Protein AF-A0A6V2TY39-F1 (afdb_monomer)

Sequence (114 aa):
MGRALVRCSGGCECGPVEIDAHVRSERVSVTAVQRLAVVHTAAHGGPACALDLRILPTSSSGEHKWKLLGLLLGGNLAGDAWMPPGSIRYDGDTRSFFFPGADEKLPTQTSFGR

Solvent-accessible surface area (backbone atoms only — not comparable to full-atom values): 7731 Å² total; per-residue (Å²): 45,12,24,33,41,36,38,48,36,46,15,25,46,41,76,76,43,77,46,70,60,60,64,89,90,54,102,62,96,69,85,81,86,82,89,77,74,74,46,81,35,79,88,56,75,35,97,48,70,42,80,49,76,41,78,46,98,57,46,91,65,85,34,72,65,70,82,88,89,78,85,86,88,74,77,92,64,88,60,96,75,74,70,61,73,76,42,71,50,73,61,85,92,46,80,45,78,42,63,88,82,73,75,78,85,82,78,82,84,77,83,82,76,135

Secondary structure (DSSP, 8-state):
-EEEEEEEEESEE---EEEE---TT-SS----------EE-GGG--SSEEEEEEEEEEESSS---------------SSTT---TT-EEEETTEEEE--TT--S----------

Mean predicted aligned error: 12.87 Å

Structure (mmCIF, N/CA/C/O backbone):
data_AF-A0A6V2TY39-F1
#
_entry.id   AF-A0A6V2TY39-F1
#
loop_
_atom_site.group_PDB
_atom_site.id
_atom_site.type_symbol
_atom_site.label_atom_id
_atom_site.label_alt_id
_atom_site.label_comp_id
_atom_site.label_asym_id
_atom_site.label_entity_id
_atom_site.label_seq_id
_atom_site.pdbx_PDB_ins_code
_atom_site.Cartn_x
_atom_site.Cartn_y
_atom_site.Cartn_z
_atom_site.occupancy
_atom_site.B_iso_or_equiv
_atom_site.auth_seq_id
_atom_site.auth_comp_id
_atom_site.auth_asym_id
_atom_site.auth_atom_id
_atom_site.pdbx_PDB_model_num
ATOM 1 N N . MET A 1 1 ? -9.216 1.963 14.976 1.00 77.69 1 MET A N 1
ATOM 2 C CA . MET A 1 1 ? -8.112 1.867 14.009 1.00 77.69 1 MET A CA 1
ATOM 3 C C . MET A 1 1 ? -8.625 2.272 12.641 1.00 77.69 1 MET A C 1
ATOM 5 O O . MET A 1 1 ? -9.722 1.876 12.263 1.00 77.69 1 MET A O 1
ATOM 9 N N . GLY A 1 2 ? -7.877 3.141 11.962 1.00 87.25 2 GLY A N 1
ATOM 10 C CA . GLY A 1 2 ? -8.244 3.681 10.652 1.00 87.25 2 GLY A CA 1
ATOM 11 C C . GLY A 1 2 ? -7.982 2.704 9.506 1.00 87.25 2 GLY A C 1
ATOM 12 O O . GLY A 1 2 ? -7.365 1.654 9.694 1.00 87.25 2 GLY A O 1
ATOM 13 N N . ARG A 1 3 ? -8.425 3.090 8.308 1.00 88.62 3 ARG A N 1
ATOM 14 C CA . ARG A 1 3 ? -8.196 2.353 7.061 1.00 88.62 3 ARG A CA 1
ATOM 15 C C . ARG A 1 3 ? -7.349 3.170 6.098 1.00 88.62 3 ARG A C 1
ATOM 17 O O . ARG A 1 3 ? -7.428 4.398 6.103 1.00 88.62 3 ARG A O 1
ATOM 24 N N . ALA A 1 4 ? -6.570 2.501 5.260 1.00 91.62 4 ALA A N 1
ATOM 25 C CA . ALA A 1 4 ? -5.788 3.147 4.214 1.00 91.62 4 ALA A CA 1
ATOM 26 C C . ALA A 1 4 ? -5.909 2.385 2.895 1.00 91.62 4 ALA A C 1
ATOM 28 O O . ALA A 1 4 ? -5.851 1.162 2.876 1.00 91.62 4 ALA A O 1
ATOM 29 N N . LEU A 1 5 ? -6.058 3.115 1.796 1.00 93.19 5 LEU A N 1
ATOM 30 C CA . LEU A 1 5 ? -5.966 2.580 0.447 1.00 93.19 5 LEU A CA 1
ATOM 31 C C . LEU A 1 5 ? -4.542 2.764 -0.062 1.00 93.19 5 LEU A C 1
ATOM 33 O O . LEU A 1 5 ? -4.002 3.868 -0.004 1.00 93.19 5 LEU A O 1
ATOM 37 N N . VAL A 1 6 ? -3.972 1.695 -0.594 1.00 93.31 6 VAL A N 1
ATOM 38 C CA . VAL A 1 6 ? -2.638 1.668 -1.179 1.00 93.31 6 VAL A CA 1
ATOM 39 C C . VAL A 1 6 ? -2.754 1.488 -2.687 1.00 93.31 6 VAL A C 1
ATOM 41 O O . VAL A 1 6 ? -3.513 0.636 -3.158 1.00 93.31 6 VAL A O 1
ATOM 44 N N . ARG A 1 7 ? -2.019 2.305 -3.443 1.00 93.44 7 ARG A N 1
ATOM 45 C CA . ARG A 1 7 ? -1.919 2.242 -4.905 1.00 93.44 7 ARG A CA 1
ATOM 46 C C . ARG A 1 7 ? -0.471 2.399 -5.349 1.00 93.44 7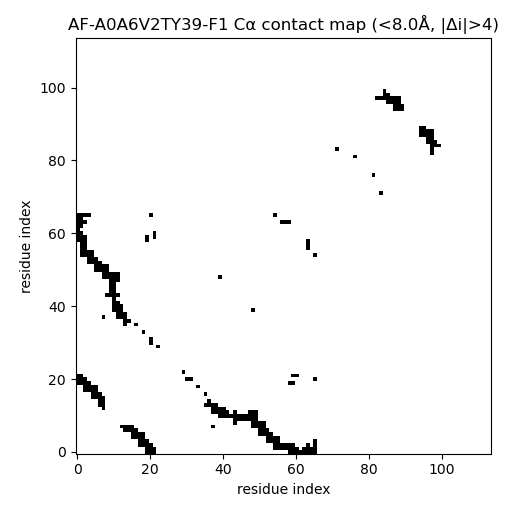 ARG A C 1
ATOM 48 O O . ARG A 1 7 ? 0.322 3.016 -4.646 1.00 93.44 7 ARG A O 1
ATOM 55 N N . CYS A 1 8 ? -0.157 1.866 -6.522 1.00 91.75 8 CYS A N 1
ATOM 56 C CA . CYS A 1 8 ? 1.112 2.120 -7.190 1.00 91.75 8 CYS A CA 1
ATOM 57 C C . CYS A 1 8 ? 0.931 3.173 -8.276 1.00 91.75 8 CYS A C 1
ATOM 59 O O . CYS A 1 8 ? -0.121 3.249 -8.916 1.00 91.75 8 CYS A O 1
ATOM 61 N N . SER A 1 9 ? 1.966 3.976 -8.464 1.00 89.75 9 SER A N 1
ATOM 62 C CA . SER A 1 9 ? 2.069 4.972 -9.521 1.00 89.75 9 SER A CA 1
ATOM 63 C C . SER A 1 9 ? 3.521 5.065 -10.003 1.00 89.75 9 SER A C 1
ATOM 65 O O . SER A 1 9 ? 4.439 4.494 -9.406 1.00 89.75 9 SER A O 1
ATOM 67 N N . GLY A 1 10 ? 3.748 5.753 -11.123 1.00 88.56 10 GLY A N 1
ATOM 68 C CA . 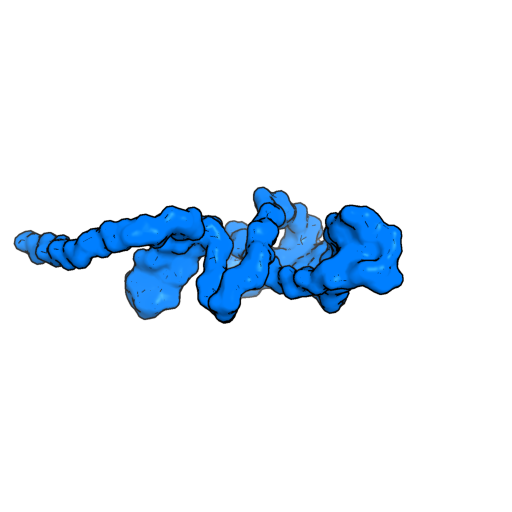GLY A 1 10 ? 5.068 5.791 -11.758 1.00 88.56 10 GLY A CA 1
ATOM 69 C C . GLY A 1 10 ? 5.396 4.470 -12.456 1.00 88.56 10 GLY A C 1
ATOM 70 O O . GLY A 1 10 ? 4.510 3.849 -13.021 1.00 88.56 10 GLY A O 1
ATOM 71 N N . GLY A 1 11 ? 6.655 4.033 -12.430 1.00 90.06 11 GLY A N 1
ATOM 72 C CA . GLY A 1 11 ? 7.160 2.860 -13.169 1.00 90.06 11 GLY A CA 1
ATOM 73 C C . GLY A 1 11 ? 6.764 1.487 -12.604 1.00 90.06 11 GLY A C 1
ATOM 74 O O . GLY A 1 11 ? 7.518 0.523 -12.739 1.00 90.06 11 GLY A O 1
ATOM 75 N N . CYS A 1 12 ? 5.639 1.381 -11.899 1.00 90.62 12 CYS A N 1
ATOM 76 C CA . CYS A 1 12 ? 5.190 0.125 -11.315 1.00 90.62 12 CYS A CA 1
ATOM 77 C C . CYS A 1 12 ? 3.672 0.012 -11.227 1.00 90.62 12 CYS A C 1
ATOM 79 O O . CYS A 1 12 ? 2.945 1.001 -11.146 1.00 90.62 12 CYS A O 1
ATOM 81 N N . GLU A 1 13 ? 3.219 -1.233 -11.172 1.00 90.44 13 GLU A N 1
ATOM 82 C CA . GLU A 1 13 ? 1.825 -1.610 -11.029 1.00 90.44 13 GLU A CA 1
ATOM 83 C C . GLU A 1 13 ? 1.650 -2.524 -9.817 1.00 90.44 13 GLU A C 1
ATOM 85 O O . GLU A 1 13 ? 2.467 -3.403 -9.526 1.00 90.44 13 GLU A O 1
ATOM 90 N N . CYS A 1 14 ? 0.547 -2.314 -9.110 1.00 89.62 14 CYS A N 1
ATOM 91 C CA . CYS A 1 14 ? 0.042 -3.224 -8.098 1.00 89.62 14 CYS A CA 1
ATOM 92 C C . CYS A 1 14 ? -1.483 -3.130 -8.059 1.00 89.62 14 CYS A C 1
ATOM 94 O O . CYS A 1 14 ? -2.065 -2.091 -8.383 1.00 89.62 14 CYS A O 1
ATOM 96 N N . GLY A 1 15 ? -2.141 -4.216 -7.651 1.00 88.25 15 GLY A N 1
ATOM 97 C CA . GLY A 1 15 ? -3.571 -4.164 -7.363 1.00 88.25 15 GLY A CA 1
ATOM 98 C C . GLY A 1 15 ? -3.843 -3.176 -6.220 1.00 88.25 15 GLY A C 1
ATOM 99 O O . GLY A 1 15 ? -3.043 -3.112 -5.284 1.00 88.25 15 GLY A O 1
ATOM 100 N N . PRO A 1 16 ? -4.940 -2.396 -6.259 1.00 85.50 16 PRO A N 1
ATOM 101 C CA . PRO A 1 16 ? -5.301 -1.547 -5.133 1.00 85.50 16 PRO A CA 1
ATOM 102 C C . PRO A 1 16 ? -5.574 -2.416 -3.901 1.00 85.50 16 PRO A C 1
ATOM 104 O O . PRO A 1 16 ? -6.342 -3.375 -3.976 1.00 85.50 16 PRO A O 1
ATOM 107 N N . VAL A 1 17 ? -4.969 -2.068 -2.765 1.00 90.75 17 VAL A N 1
ATOM 108 C CA . VAL A 1 17 ? -5.145 -2.803 -1.503 1.00 90.75 17 VAL A CA 1
ATOM 109 C C . VAL A 1 17 ? -5.692 -1.868 -0.436 1.00 90.75 17 VAL A C 1
ATOM 111 O O . VAL A 1 17 ? -5.095 -0.835 -0.140 1.00 90.75 17 VAL A O 1
ATOM 114 N N . GLU A 1 18 ? -6.825 -2.234 0.160 1.00 91.06 18 GLU A N 1
ATOM 115 C CA . GLU A 1 18 ? -7.329 -1.593 1.375 1.00 91.06 18 GLU A CA 1
ATOM 116 C C . GLU A 1 18 ? -6.748 -2.309 2.598 1.00 91.06 18 GLU A C 1
ATOM 118 O O . GLU A 1 18 ? -6.908 -3.516 2.766 1.00 91.06 18 GLU A O 1
ATOM 123 N N . ILE A 1 19 ? -6.062 -1.553 3.451 1.00 88.31 19 ILE A N 1
ATOM 124 C CA . ILE A 1 19 ? -5.511 -2.020 4.719 1.00 88.31 19 ILE A CA 1
ATOM 125 C C . ILE A 1 19 ? -6.422 -1.525 5.834 1.00 88.31 19 ILE A C 1
ATOM 127 O O . ILE A 1 19 ? -6.448 -0.327 6.139 1.00 88.31 19 ILE A O 1
ATOM 131 N N . ASP A 1 20 ? -7.132 -2.454 6.470 1.00 86.31 20 ASP A N 1
ATOM 132 C CA . ASP A 1 20 ? -7.838 -2.199 7.720 1.00 86.31 20 ASP A CA 1
ATOM 133 C C . ASP A 1 20 ? -6.932 -2.537 8.908 1.00 86.31 20 ASP A C 1
ATOM 135 O O . ASP A 1 20 ? -6.590 -3.694 9.144 1.00 86.31 20 ASP A O 1
ATOM 139 N N . ALA A 1 21 ? -6.524 -1.513 9.661 1.00 82.25 21 ALA A N 1
ATOM 140 C CA . ALA A 1 21 ? -5.673 -1.693 10.835 1.00 82.25 21 ALA A CA 1
ATOM 141 C C . ALA A 1 21 ? -6.449 -2.203 12.067 1.00 82.25 21 ALA A C 1
ATOM 143 O O . ALA A 1 21 ? -5.880 -2.311 13.155 1.00 82.25 21 ALA A O 1
ATOM 144 N N . HIS A 1 22 ? -7.749 -2.476 11.945 1.00 77.75 22 HIS A N 1
ATOM 145 C CA . HIS A 1 22 ? -8.546 -3.050 13.017 1.00 77.75 22 HIS A CA 1
ATOM 146 C C . HIS A 1 22 ? -8.529 -4.581 12.980 1.00 77.75 22 HIS A C 1
ATOM 148 O O . HIS A 1 22 ? -9.225 -5.220 12.194 1.00 77.75 22 HIS A O 1
ATOM 154 N N . VAL A 1 23 ? -7.787 -5.184 13.903 1.00 70.44 23 VAL A N 1
ATOM 155 C CA . VAL A 1 23 ? -7.843 -6.629 14.139 1.00 70.44 23 VAL A CA 1
ATOM 156 C C . VAL A 1 23 ? -8.821 -6.896 15.279 1.00 70.44 23 VAL A C 1
ATOM 158 O O . VAL A 1 23 ? -8.639 -6.404 16.389 1.00 70.44 23 VAL A O 1
ATOM 161 N N . ARG A 1 24 ? -9.890 -7.652 15.002 1.00 66.38 24 ARG A N 1
ATOM 162 C CA . ARG A 1 24 ? -10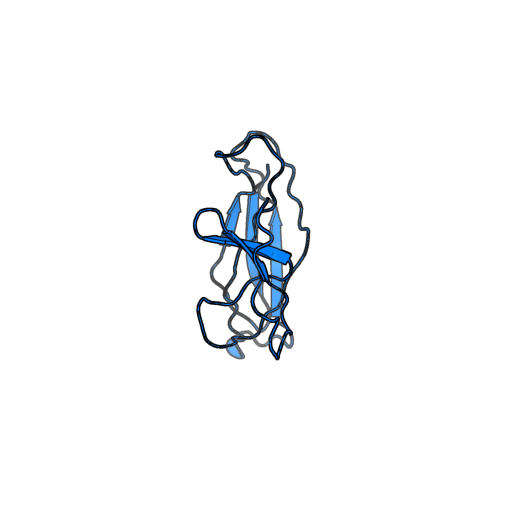.976 -7.915 15.967 1.00 66.38 24 ARG A CA 1
ATOM 163 C C . ARG A 1 24 ? -10.637 -8.979 17.014 1.00 66.38 24 ARG A C 1
ATOM 165 O O . ARG A 1 24 ? -11.328 -9.062 18.025 1.00 66.38 24 ARG A O 1
ATOM 172 N N . SER A 1 25 ? -9.621 -9.805 16.768 1.00 64.88 25 SER A N 1
ATOM 173 C CA . SER A 1 25 ? -9.305 -10.973 17.599 1.00 64.88 25 SER A CA 1
ATOM 174 C C . SER A 1 25 ? -8.502 -10.652 18.861 1.00 64.88 25 SER A C 1
ATOM 176 O O . SER A 1 25 ? -8.444 -11.494 19.751 1.00 64.88 25 SER A O 1
ATOM 178 N N . GLU A 1 26 ? -7.913 -9.456 18.986 1.00 58.28 26 GLU A N 1
ATOM 179 C CA . GLU A 1 26 ? -7.025 -9.1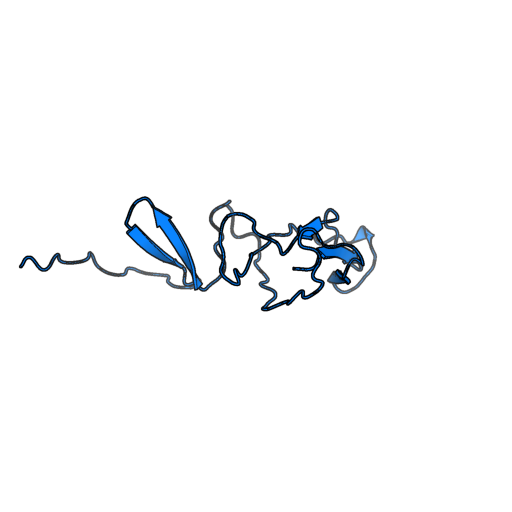20 20.105 1.00 58.28 26 GLU A CA 1
ATOM 180 C C . GLU A 1 26 ? -7.291 -7.713 20.662 1.00 58.28 26 GLU A C 1
ATOM 182 O O . GLU A 1 26 ? -7.509 -6.757 19.923 1.00 58.28 26 GLU A O 1
ATOM 187 N N . ARG A 1 27 ? -7.258 -7.571 21.996 1.00 55.66 27 ARG A N 1
ATOM 188 C CA . ARG A 1 27 ? -7.474 -6.293 22.713 1.00 55.66 27 ARG A CA 1
ATOM 189 C C . ARG A 1 27 ? -6.219 -5.412 22.808 1.00 55.66 27 ARG A C 1
ATOM 191 O O . ARG A 1 27 ? -6.211 -4.436 23.554 1.00 55.66 27 ARG A O 1
ATOM 198 N N . VAL A 1 28 ? -5.153 -5.755 22.093 1.00 56.28 28 VAL A N 1
ATOM 199 C CA . VAL A 1 28 ? -3.872 -5.037 2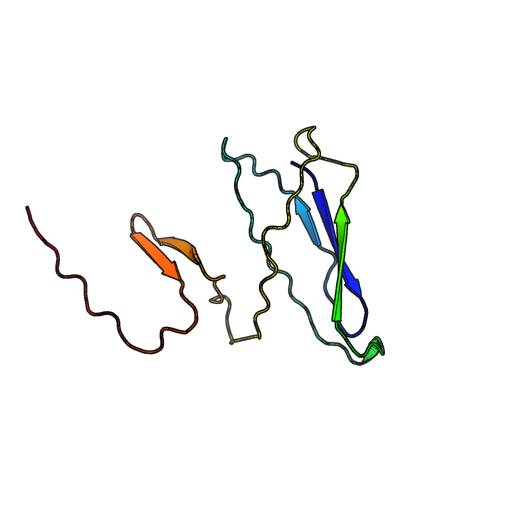2.116 1.00 56.28 28 VAL A CA 1
ATOM 200 C C . VAL A 1 28 ? -3.624 -4.320 20.793 1.00 56.28 28 VAL A C 1
ATOM 202 O O . VAL A 1 28 ? -4.169 -4.685 19.755 1.00 56.28 28 VAL A O 1
ATOM 205 N N . SER A 1 29 ? -2.812 -3.257 20.833 1.00 56.38 29 SER A N 1
ATOM 206 C CA . SER A 1 29 ? -2.358 -2.564 19.622 1.00 56.38 29 SER A CA 1
ATOM 207 C C . SER A 1 29 ? -1.475 -3.507 18.809 1.00 56.38 29 SER A C 1
ATOM 209 O O . SER A 1 29 ? -0.281 -3.616 19.076 1.00 56.38 29 SER A O 1
ATOM 211 N N . VAL A 1 30 ? -2.067 -4.207 17.847 1.00 62.78 30 VAL A N 1
ATOM 212 C CA . VAL A 1 30 ? -1.333 -5.102 16.956 1.00 62.78 30 VAL A CA 1
ATOM 213 C C . VAL A 1 30 ? -0.785 -4.342 15.756 1.00 62.78 30 VAL A C 1
ATOM 215 O O . VAL A 1 30 ? -1.432 -3.457 15.190 1.00 62.78 30 VAL A O 1
ATOM 218 N N . THR A 1 31 ? 0.428 -4.707 15.362 1.00 66.12 31 THR A N 1
ATOM 219 C CA . THR A 1 31 ? 1.015 -4.296 14.091 1.00 66.12 31 THR A CA 1
ATOM 220 C C . THR A 1 31 ? 0.640 -5.344 13.054 1.00 66.12 31 THR A C 1
ATOM 222 O O . THR A 1 31 ? 1.066 -6.491 13.163 1.00 66.12 31 THR A O 1
ATOM 225 N N . ALA A 1 32 ? -0.142 -4.968 12.045 1.00 67.94 32 ALA A N 1
ATOM 226 C CA . ALA A 1 32 ? -0.410 -5.836 10.904 1.00 67.94 32 ALA A CA 1
ATOM 227 C C . ALA A 1 32 ? 0.648 -5.600 9.819 1.00 67.94 32 ALA A C 1
ATOM 229 O O . ALA A 1 32 ? 0.902 -4.458 9.433 1.00 67.94 32 ALA A O 1
ATOM 230 N N . VAL A 1 33 ? 1.260 -6.676 9.320 1.00 72.88 33 VAL A N 1
ATOM 231 C CA . VAL A 1 33 ? 2.134 -6.611 8.144 1.00 72.88 33 VAL A CA 1
ATOM 232 C C . VAL A 1 33 ? 1.314 -6.989 6.920 1.00 72.88 33 VAL A C 1
ATOM 234 O O . VAL A 1 33 ? 0.889 -8.135 6.795 1.00 72.88 33 VAL A O 1
ATOM 237 N N . GLN A 1 34 ? 1.125 -6.038 6.006 1.00 80.81 34 GLN A N 1
ATOM 238 C CA . GLN A 1 34 ? 0.486 -6.302 4.722 1.00 80.81 34 GLN A CA 1
ATOM 239 C C . GLN A 1 34 ? 1.544 -6.531 3.643 1.00 80.81 34 GLN A C 1
ATOM 241 O O . GLN A 1 34 ? 2.481 -5.746 3.508 1.00 80.81 34 GLN A O 1
ATOM 246 N N . ARG A 1 35 ? 1.373 -7.593 2.851 1.00 81.00 35 ARG A N 1
ATOM 247 C CA . ARG A 1 35 ? 2.175 -7.817 1.644 1.00 81.00 35 ARG A CA 1
ATOM 248 C C . ARG A 1 35 ? 1.472 -7.215 0.441 1.00 81.00 35 ARG A C 1
ATOM 250 O O . ARG A 1 35 ? 0.264 -7.391 0.277 1.00 81.00 35 ARG A O 1
ATOM 257 N N . LEU A 1 36 ? 2.250 -6.540 -0.393 1.00 85.75 36 LEU A N 1
ATOM 258 C CA . LEU A 1 36 ? 1.812 -5.975 -1.657 1.00 85.75 36 LEU A CA 1
ATOM 259 C C . LEU A 1 36 ? 2.758 -6.468 -2.747 1.00 85.75 36 LEU A C 1
ATOM 261 O O . LEU A 1 36 ? 3.957 -6.204 -2.689 1.00 85.75 36 LEU A O 1
ATOM 265 N N . ALA A 1 37 ? 2.218 -7.196 -3.720 1.00 85.69 37 ALA A N 1
ATOM 266 C CA . ALA A 1 37 ? 2.970 -7.554 -4.911 1.00 85.69 37 ALA A CA 1
ATOM 267 C C . ALA A 1 37 ? 3.087 -6.315 -5.803 1.00 85.69 37 ALA A C 1
ATOM 269 O O . ALA A 1 37 ? 2.074 -5.731 -6.191 1.00 85.69 37 ALA A O 1
ATOM 270 N N . VAL A 1 38 ? 4.322 -5.921 -6.101 1.00 86.81 38 VAL A N 1
ATOM 271 C CA . VAL A 1 38 ? 4.636 -4.785 -6.968 1.00 86.81 38 VAL A CA 1
ATOM 272 C C . VAL A 1 38 ? 5.381 -5.315 -8.180 1.00 86.81 38 VAL A C 1
ATOM 274 O O . VAL A 1 38 ? 6.399 -5.995 -8.044 1.00 86.81 38 VAL A O 1
ATOM 277 N N . VAL A 1 39 ? 4.869 -5.007 -9.365 1.00 86.50 39 VAL A N 1
ATOM 278 C CA . VAL A 1 39 ? 5.496 -5.356 -10.636 1.00 86.50 39 VAL A CA 1
ATOM 279 C C . VAL A 1 39 ? 6.056 -4.078 -11.235 1.00 86.50 39 VAL A C 1
ATOM 281 O O . VAL A 1 39 ? 5.331 -3.105 -11.414 1.00 86.50 39 VAL A O 1
ATOM 284 N N . HIS A 1 40 ? 7.353 -4.059 -11.527 1.00 85.88 40 HIS A N 1
ATOM 285 C CA . HIS A 1 40 ? 7.944 -2.946 -12.262 1.00 85.88 40 HIS A CA 1
ATOM 286 C C . HIS A 1 40 ? 7.471 -3.003 -13.717 1.00 85.88 40 HIS A C 1
ATOM 288 O O . HIS A 1 40 ? 7.637 -4.033 -14.375 1.00 85.88 40 HIS A O 1
ATOM 294 N N . THR A 1 41 ? 6.898 -1.915 -14.229 1.00 81.81 41 THR A N 1
ATOM 295 C CA . THR A 1 41 ? 6.378 -1.857 -15.599 1.00 81.81 41 THR A CA 1
ATOM 296 C C . THR A 1 41 ? 6.978 -0.668 -16.340 1.00 81.81 41 THR A C 1
ATOM 298 O O . THR A 1 41 ? 6.904 0.481 -15.913 1.00 81.81 41 THR A O 1
ATOM 301 N N . ALA A 1 42 ? 7.577 -0.940 -17.504 1.00 72.94 42 ALA A N 1
ATOM 302 C CA . ALA A 1 42 ? 8.063 0.116 -18.396 1.00 72.94 42 ALA A CA 1
ATOM 303 C C . ALA A 1 42 ? 6.906 0.906 -19.042 1.00 72.94 42 ALA A C 1
ATOM 305 O O . ALA A 1 42 ? 7.101 2.018 -19.526 1.00 72.94 42 ALA A O 1
ATOM 306 N N . ALA A 1 43 ? 5.694 0.336 -19.032 1.00 70.31 43 ALA A N 1
ATOM 307 C CA . ALA A 1 43 ? 4.500 0.883 -19.670 1.00 70.31 43 ALA A CA 1
ATOM 308 C C . ALA A 1 43 ? 4.032 2.215 -19.065 1.00 70.31 43 ALA A C 1
ATOM 310 O O . ALA A 1 43 ? 3.375 2.997 -19.746 1.00 70.31 43 ALA A O 1
ATOM 311 N N . HIS A 1 44 ? 4.357 2.488 -17.802 1.00 66.56 44 HIS A N 1
ATOM 312 C CA . HIS A 1 44 ? 3.933 3.713 -17.125 1.00 66.56 44 HIS A CA 1
ATOM 313 C C . HIS A 1 44 ? 4.953 4.859 -17.212 1.00 66.56 44 HIS A C 1
ATOM 315 O O . HIS A 1 44 ? 4.720 5.928 -16.653 1.00 66.56 44 HIS A O 1
ATOM 321 N N . GLY A 1 45 ? 6.065 4.669 -17.938 1.00 59.50 45 GLY A N 1
ATOM 322 C CA . GLY A 1 45 ? 6.971 5.748 -18.360 1.00 59.50 45 GLY A CA 1
ATOM 323 C C . GLY A 1 45 ? 7.678 6.523 -17.239 1.00 59.50 45 GLY A C 1
ATOM 324 O O . GLY A 1 45 ? 8.357 7.508 -17.519 1.00 59.50 45 GLY A O 1
ATOM 325 N N . GLY A 1 46 ? 7.527 6.109 -15.977 1.00 68.00 46 GLY A N 1
ATOM 326 C CA . GLY A 1 46 ? 8.139 6.754 -14.819 1.00 68.00 46 GLY A CA 1
ATOM 327 C C . GLY A 1 46 ? 9.515 6.163 -14.487 1.00 68.00 46 GLY A C 1
ATOM 328 O O . GLY A 1 46 ? 9.662 4.943 -14.516 1.00 68.00 46 GLY A O 1
ATOM 329 N N . PRO A 1 47 ? 10.515 6.983 -14.107 1.00 75.69 47 PRO A N 1
ATOM 330 C CA . PRO A 1 47 ? 11.851 6.497 -13.746 1.00 75.69 47 PRO A CA 1
ATOM 331 C C . PRO A 1 47 ? 11.895 5.777 -12.388 1.00 75.69 47 PRO A C 1
ATOM 333 O O . PRO A 1 47 ? 12.907 5.172 -12.048 1.00 75.69 47 PRO A O 1
ATOM 336 N N . ALA A 1 48 ? 10.825 5.869 -11.592 1.00 84.06 48 ALA A N 1
ATOM 337 C CA . ALA A 1 48 ? 10.749 5.306 -10.253 1.00 84.06 48 ALA A CA 1
ATOM 338 C C . ALA A 1 48 ? 9.348 4.761 -9.954 1.00 84.06 48 ALA A C 1
ATOM 340 O O . ALA A 1 48 ? 8.347 5.277 -10.456 1.00 84.06 48 ALA A O 1
ATOM 341 N N . CYS A 1 49 ? 9.298 3.737 -9.102 1.00 87.12 49 CYS A N 1
ATOM 342 C CA . CYS A 1 49 ? 8.064 3.236 -8.514 1.00 87.12 49 CYS A CA 1
ATOM 343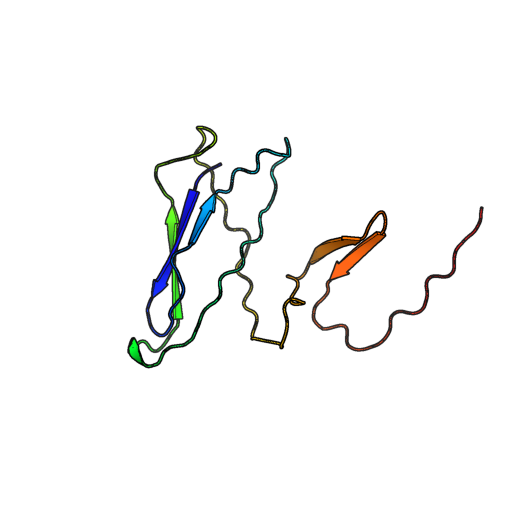 C C . CYS A 1 49 ? 7.661 4.117 -7.329 1.00 87.12 49 CYS A C 1
ATOM 345 O O . CYS A 1 49 ? 8.472 4.362 -6.434 1.00 87.12 49 CYS A O 1
ATOM 347 N N . ALA A 1 50 ? 6.412 4.570 -7.321 1.00 89.50 50 ALA A N 1
ATOM 348 C CA . ALA A 1 50 ? 5.822 5.319 -6.226 1.00 89.50 50 ALA A CA 1
ATOM 349 C C . ALA A 1 50 ? 4.661 4.533 -5.611 1.00 89.50 50 ALA A C 1
ATOM 351 O O . ALA A 1 50 ? 3.928 3.809 -6.287 1.00 89.50 50 ALA A O 1
ATOM 352 N N . LEU A 1 51 ? 4.528 4.673 -4.295 1.00 90.31 51 LEU A N 1
ATOM 353 C CA . LEU A 1 51 ? 3.521 4.006 -3.487 1.00 90.31 51 LEU A CA 1
ATOM 354 C C . LEU A 1 51 ? 2.663 5.078 -2.820 1.00 90.31 51 LEU A C 1
ATOM 356 O O . LEU A 1 51 ? 3.123 5.798 -1.935 1.00 90.31 51 LEU A O 1
ATOM 360 N N . ASP A 1 52 ? 1.414 5.172 -3.258 1.00 92.56 52 ASP A N 1
ATOM 361 C CA . ASP A 1 52 ? 0.449 6.156 -2.792 1.00 92.56 52 ASP A CA 1
ATOM 362 C C . ASP A 1 52 ? -0.413 5.549 -1.689 1.00 92.56 52 ASP A C 1
ATOM 364 O O . ASP A 1 52 ? -1.233 4.657 -1.928 1.00 92.56 52 ASP A O 1
ATOM 368 N N . LEU A 1 53 ? -0.243 6.052 -0.467 1.00 92.69 53 LEU A N 1
ATOM 369 C CA . LEU A 1 53 ? -1.050 5.670 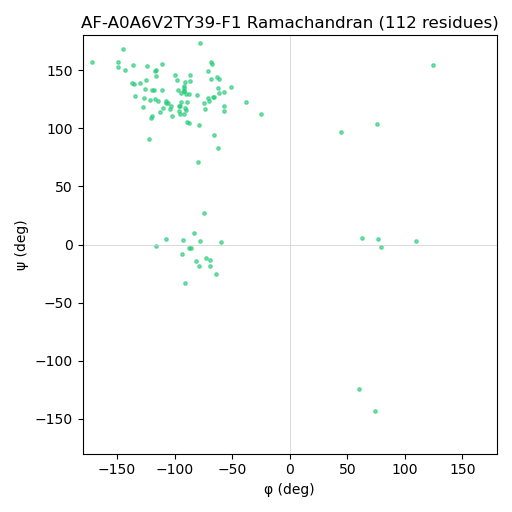0.686 1.00 92.69 53 LEU A CA 1
ATOM 370 C C . LEU A 1 53 ? -2.053 6.777 1.006 1.00 92.69 53 LEU A C 1
ATOM 372 O O . LEU A 1 53 ? -1.685 7.881 1.405 1.00 92.69 53 LEU A O 1
ATOM 376 N N . ARG A 1 54 ? -3.343 6.465 0.884 1.00 93.62 54 ARG A N 1
ATOM 377 C CA . ARG A 1 54 ? -4.440 7.378 1.205 1.00 93.62 54 ARG A CA 1
ATOM 378 C C . ARG A 1 54 ? -5.214 6.878 2.414 1.00 93.62 54 ARG A C 1
ATOM 380 O O . ARG A 1 54 ? -5.910 5.871 2.331 1.00 93.62 54 ARG A O 1
ATOM 387 N N . ILE A 1 55 ? -5.158 7.623 3.515 1.00 91.88 55 ILE A N 1
ATOM 388 C CA . ILE A 1 55 ? -5.996 7.357 4.690 1.00 91.88 55 ILE A CA 1
ATOM 389 C C . ILE A 1 55 ? -7.461 7.599 4.306 1.00 91.88 55 ILE A C 1
ATOM 391 O O . ILE A 1 55 ? -7.814 8.650 3.766 1.00 91.88 55 ILE A O 1
ATOM 395 N N . LEU A 1 56 ? -8.308 6.605 4.555 1.00 91.69 56 LEU A N 1
ATOM 396 C CA . LEU A 1 56 ? -9.730 6.656 4.250 1.00 91.69 56 LEU A CA 1
ATOM 397 C C . LEU A 1 56 ? -10.502 7.292 5.417 1.00 91.69 56 LEU A C 1
ATOM 399 O O . LEU A 1 56 ? -10.153 7.077 6.580 1.00 91.69 56 LEU A O 1
ATOM 403 N N . PRO A 1 57 ? -11.587 8.038 5.138 1.00 89.19 57 PRO A N 1
ATOM 404 C CA . PRO A 1 57 ? -12.392 8.675 6.183 1.00 89.19 57 PRO A CA 1
ATOM 405 C C . PRO A 1 57 ? -13.179 7.659 7.024 1.00 89.19 57 PRO A C 1
ATOM 407 O O . PRO A 1 57 ? -13.702 7.991 8.084 1.00 89.19 57 PRO A O 1
ATOM 410 N N . THR A 1 58 ? -13.270 6.413 6.568 1.00 87.94 58 THR A N 1
ATOM 411 C CA . THR A 1 58 ? -14.047 5.359 7.209 1.00 87.94 58 THR A CA 1
ATOM 412 C C . THR A 1 58 ? -13.174 4.466 8.091 1.00 87.94 58 THR A C 1
ATOM 414 O O . THR A 1 58 ? -12.075 4.074 7.711 1.00 87.94 58 THR A O 1
ATOM 417 N N . SER A 1 59 ? -13.706 4.055 9.240 1.00 85.19 59 SER A N 1
ATOM 418 C CA . SER A 1 59 ? -13.077 3.133 10.197 1.00 85.19 59 SER A CA 1
ATOM 419 C C . SER A 1 59 ? -14.000 1.940 10.446 1.00 85.19 59 SER A C 1
ATOM 421 O O . SER A 1 59 ? -15.209 2.058 10.257 1.00 85.19 59 SER A O 1
ATOM 423 N N . SER A 1 60 ? -13.451 0.791 10.824 1.00 78.94 60 SER A N 1
ATOM 424 C CA . SER A 1 60 ? -14.223 -0.380 11.264 1.00 78.94 60 SER A CA 1
ATOM 425 C C . SER A 1 60 ? -14.403 -0.440 12.787 1.00 78.94 60 SER A C 1
ATOM 427 O O . SER A 1 60 ? -15.194 -1.251 13.261 1.00 78.94 60 SER A O 1
ATOM 429 N N . SER A 1 61 ? -13.723 0.431 13.548 1.00 76.56 61 SER A N 1
ATOM 430 C CA . SER A 1 61 ? -13.799 0.487 15.017 1.00 76.56 61 SER A CA 1
ATOM 431 C C . SER A 1 61 ? -14.391 1.791 15.569 1.00 76.56 61 SER A C 1
ATOM 433 O O . SER A 1 61 ? -14.424 1.964 16.783 1.00 76.56 61 SER A O 1
ATOM 435 N N . GLY A 1 62 ? -14.746 2.753 14.710 1.00 77.44 62 GLY A N 1
ATOM 436 C CA . GLY A 1 62 ? -15.169 4.102 15.120 1.00 77.44 62 GLY A CA 1
ATOM 437 C C . GLY A 1 62 ? -14.025 5.065 15.485 1.00 77.44 62 GLY A C 1
ATOM 438 O O . GLY A 1 62 ? -14.276 6.232 15.751 1.00 77.44 62 GLY A O 1
ATOM 439 N N . GLU A 1 63 ? -12.766 4.613 15.447 1.00 70.81 63 GLU A N 1
ATOM 440 C CA . GLU A 1 63 ? -11.575 5.442 15.693 1.00 70.81 63 GLU A CA 1
ATOM 441 C C . GLU A 1 63 ? -10.667 5.522 14.455 1.00 70.81 63 GLU A C 1
ATOM 443 O O . GLU A 1 63 ? -10.530 4.536 13.726 1.00 70.81 63 GLU A O 1
ATOM 448 N N . HIS A 1 64 ? -9.950 6.637 14.269 1.00 70.31 64 HIS A N 1
ATOM 449 C CA . HIS A 1 64 ? -9.256 6.965 13.007 1.00 70.31 64 HIS A CA 1
ATOM 450 C C . HIS A 1 64 ? -7.724 6.848 13.024 1.00 70.31 64 HIS A C 1
ATOM 452 O O . HIS A 1 64 ? -7.071 7.188 12.040 1.00 70.31 64 HIS A O 1
ATOM 458 N N . LYS A 1 65 ? -7.109 6.381 14.114 1.00 82.56 65 LYS A N 1
ATOM 459 C CA . LYS A 1 65 ? -5.643 6.290 14.175 1.00 82.56 65 LYS A CA 1
ATOM 460 C C . LYS A 1 65 ? -5.137 5.184 13.242 1.00 82.56 65 LYS A C 1
ATOM 462 O O . LYS A 1 65 ? -5.538 4.029 13.384 1.00 82.56 65 LYS A O 1
ATOM 467 N N . TRP A 1 66 ? -4.250 5.545 12.322 1.00 85.44 66 TRP A N 1
ATOM 468 C CA . TRP A 1 66 ? -3.506 4.636 11.451 1.00 85.44 66 TRP A CA 1
ATOM 469 C C . TRP A 1 66 ? -2.020 5.001 11.534 1.00 85.44 66 TRP A C 1
ATOM 471 O O . TRP A 1 66 ? -1.680 6.181 11.631 1.00 85.44 66 TRP A O 1
ATOM 481 N N . LYS A 1 67 ? -1.139 4.000 11.578 1.00 85.94 67 LYS A N 1
ATOM 482 C CA . LYS A 1 67 ? 0.308 4.190 11.733 1.00 85.94 67 LYS A CA 1
ATOM 483 C C . LYS A 1 67 ? 1.048 3.314 10.731 1.00 85.94 67 LYS A C 1
ATOM 485 O O . LYS A 1 67 ? 0.851 2.103 10.731 1.00 85.94 67 LYS A O 1
ATOM 490 N N . LEU A 1 68 ? 1.947 3.920 9.963 1.00 87.50 68 LEU A N 1
ATOM 491 C CA . LEU A 1 68 ? 2.961 3.198 9.203 1.00 87.50 68 LEU A CA 1
ATOM 492 C C . LEU A 1 68 ? 4.208 3.066 10.074 1.00 87.50 68 LEU A C 1
ATOM 494 O O . LEU A 1 68 ? 4.785 4.078 10.463 1.00 87.50 68 LEU A O 1
ATOM 498 N N . LEU A 1 69 ? 4.604 1.837 10.399 1.00 87.00 69 LEU A N 1
ATOM 499 C CA . LEU A 1 69 ? 5.823 1.602 11.181 1.00 87.00 69 LEU A CA 1
ATOM 500 C C . LEU A 1 69 ? 7.057 1.417 10.298 1.00 87.00 69 LEU A C 1
ATOM 502 O O . LEU A 1 69 ? 8.151 1.812 10.684 1.00 87.00 69 LEU A O 1
ATOM 506 N N . GLY A 1 70 ? 6.887 0.835 9.113 1.00 86.31 70 GLY A N 1
ATOM 507 C CA . GLY A 1 70 ? 7.981 0.608 8.183 1.00 86.31 70 GLY A CA 1
ATOM 508 C C . GLY A 1 70 ? 7.486 0.109 6.835 1.00 86.31 70 GLY A C 1
ATOM 509 O O . GLY A 1 70 ? 6.397 -0.456 6.726 1.00 86.31 70 GLY A O 1
ATOM 510 N N . LEU A 1 71 ? 8.310 0.330 5.817 1.00 86.00 71 LEU A N 1
ATOM 511 C CA . LEU A 1 71 ? 8.160 -0.224 4.479 1.00 86.00 71 LEU A CA 1
ATOM 512 C C . LEU A 1 71 ? 9.339 -1.161 4.248 1.00 86.00 71 LEU A C 1
ATOM 514 O O . LEU A 1 71 ? 10.493 -0.762 4.393 1.00 86.00 71 LEU A O 1
ATOM 518 N N . LEU A 1 72 ? 9.037 -2.413 3.928 1.00 83.44 72 LEU A N 1
ATOM 519 C CA . LEU A 1 72 ? 10.036 -3.443 3.687 1.00 83.44 72 LEU A CA 1
ATOM 520 C C . LEU A 1 72 ? 10.020 -3.776 2.202 1.00 83.44 72 LEU A C 1
ATOM 522 O O . LEU A 1 72 ? 9.008 -4.233 1.675 1.00 83.44 72 LEU A O 1
ATOM 526 N N . LEU A 1 73 ? 11.144 -3.528 1.540 1.00 80.25 73 LEU A N 1
ATOM 527 C CA . LEU A 1 73 ? 11.345 -3.855 0.136 1.00 80.25 73 LEU A CA 1
ATOM 528 C C . LEU A 1 73 ? 12.057 -5.205 0.066 1.00 80.25 73 LEU A C 1
ATOM 530 O O . LEU A 1 73 ? 13.159 -5.359 0.590 1.00 80.25 73 LEU A O 1
ATOM 534 N N . GLY A 1 74 ? 11.414 -6.186 -0.557 1.00 73.31 74 GLY A N 1
ATOM 535 C 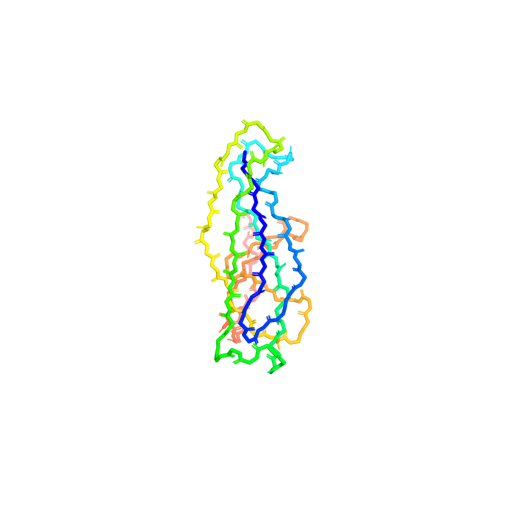CA . GLY A 1 74 ? 12.007 -7.482 -0.863 1.00 73.31 74 GLY A CA 1
ATOM 536 C C . GLY A 1 74 ? 11.994 -7.700 -2.369 1.00 73.31 74 GLY A C 1
ATOM 537 O O . GLY A 1 74 ? 10.971 -7.477 -3.011 1.00 73.31 74 GLY A O 1
ATOM 538 N N . GLY A 1 75 ? 13.118 -8.130 -2.941 1.00 67.88 75 GLY A N 1
ATOM 539 C CA . GLY A 1 75 ? 13.102 -8.725 -4.276 1.00 67.88 75 GLY A CA 1
ATOM 540 C C . GLY A 1 75 ? 12.386 -10.076 -4.233 1.00 67.88 75 GLY A C 1
ATOM 541 O O . GLY A 1 75 ? 12.330 -10.703 -3.174 1.00 67.88 75 GLY A O 1
ATOM 54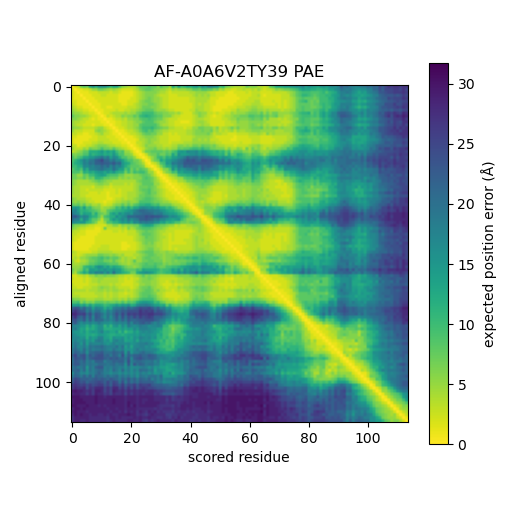2 N N . ASN A 1 76 ? 11.862 -10.537 -5.372 1.00 59.25 76 ASN A N 1
ATOM 543 C CA . ASN A 1 76 ? 11.400 -11.919 -5.527 1.00 59.25 76 ASN A CA 1
ATOM 544 C C . ASN A 1 76 ? 12.591 -12.877 -5.340 1.00 59.25 76 ASN A C 1
ATOM 546 O O . ASN A 1 76 ? 13.218 -13.313 -6.301 1.00 59.25 76 ASN A O 1
ATOM 550 N N . LEU A 1 77 ? 12.920 -13.197 -4.092 1.00 52.75 77 LEU A N 1
ATOM 551 C CA . LEU A 1 77 ? 13.622 -14.422 -3.753 1.00 52.75 77 LEU A CA 1
ATOM 552 C C . LEU A 1 77 ? 12.543 -15.498 -3.774 1.00 52.75 77 LEU A C 1
ATOM 554 O O . LEU A 1 77 ? 11.673 -15.516 -2.910 1.00 52.75 77 LEU A O 1
ATOM 558 N N . ALA A 1 78 ? 12.538 -16.281 -4.849 1.00 42.94 78 ALA A N 1
ATOM 559 C CA . ALA A 1 78 ? 11.602 -17.356 -5.150 1.00 42.94 78 ALA A CA 1
ATOM 560 C C . ALA A 1 78 ? 10.935 -17.994 -3.907 1.00 42.94 78 ALA A C 1
ATOM 562 O O . ALA A 1 78 ? 11.585 -18.697 -3.137 1.00 42.94 78 ALA A O 1
ATOM 563 N N . GLY A 1 79 ? 9.621 -17.787 -3.759 1.00 54.12 79 GLY A N 1
ATOM 564 C CA . GLY A 1 79 ? 8.754 -18.590 -2.893 1.00 54.12 79 GLY A CA 1
ATOM 565 C C . GLY A 1 79 ? 7.959 -17.813 -1.841 1.00 54.12 79 GLY A C 1
ATOM 566 O O . GLY A 1 79 ? 8.378 -16.772 -1.336 1.00 54.12 79 GLY A O 1
ATOM 567 N N . ASP A 1 80 ? 6.827 -18.393 -1.433 1.00 60.62 80 ASP A N 1
ATOM 568 C CA . ASP A 1 80 ? 5.939 -17.921 -0.352 1.00 60.62 80 ASP A CA 1
ATOM 569 C C . ASP A 1 80 ? 6.622 -17.831 1.035 1.00 60.62 80 ASP A C 1
ATOM 571 O O . ASP A 1 80 ? 6.000 -17.472 2.037 1.00 60.62 80 ASP A O 1
ATOM 575 N N . ALA A 1 81 ? 7.919 -18.141 1.104 1.00 63.72 81 ALA A N 1
ATOM 576 C CA . ALA A 1 81 ? 8.738 -18.210 2.304 1.00 63.72 81 ALA A CA 1
ATOM 577 C C . ALA A 1 81 ? 9.382 -16.876 2.721 1.00 63.72 81 ALA A C 1
ATOM 579 O O . ALA A 1 81 ? 10.028 -16.838 3.769 1.00 63.72 81 ALA A O 1
ATOM 580 N N . TRP A 1 82 ? 9.222 -15.774 1.967 1.00 66.44 82 TRP A N 1
ATOM 581 C CA . TRP A 1 82 ? 9.704 -14.471 2.449 1.00 66.44 82 TRP A CA 1
ATOM 582 C C . TRP A 1 82 ? 9.056 -14.167 3.799 1.00 66.44 82 TRP A C 1
ATOM 584 O O . TRP A 1 82 ? 7.843 -14.293 3.936 1.00 66.44 82 TRP A O 1
ATOM 594 N N . MET A 1 83 ? 9.836 -13.775 4.798 1.00 62.97 83 MET A N 1
ATOM 595 C CA . MET A 1 83 ? 9.353 -13.322 6.097 1.00 62.97 83 MET A CA 1
ATOM 596 C C . MET A 1 83 ? 9.966 -11.945 6.359 1.00 62.97 83 MET A C 1
ATOM 598 O O . MET A 1 83 ? 11.159 -11.754 6.121 1.00 62.97 83 MET A O 1
ATOM 602 N N . PRO A 1 84 ? 9.186 -10.952 6.813 1.00 62.50 84 PRO A N 1
ATOM 603 C CA . PRO A 1 84 ? 9.765 -9.667 7.170 1.00 62.50 84 PRO A CA 1
ATOM 604 C C . PRO A 1 84 ? 10.742 -9.862 8.348 1.00 62.50 84 PRO A C 1
ATOM 606 O O . PRO A 1 84 ? 10.464 -10.686 9.229 1.00 62.50 84 PRO A O 1
ATOM 609 N N . PRO A 1 85 ? 11.870 -9.131 8.404 1.00 63.28 85 PRO A N 1
ATOM 610 C CA . PRO A 1 85 ? 12.772 -9.179 9.550 1.00 63.28 85 PRO A CA 1
ATOM 611 C C . PRO A 1 85 ? 12.008 -8.960 10.860 1.00 63.28 85 PRO A C 1
ATOM 613 O O . PRO A 1 85 ? 11.152 -8.079 10.944 1.00 63.28 85 PRO A O 1
ATOM 616 N N . GLY A 1 86 ? 12.304 -9.771 11.877 1.00 62.47 86 GLY A N 1
ATOM 617 C CA . GLY A 1 86 ? 11.647 -9.670 13.183 1.00 62.47 86 GLY A CA 1
ATOM 618 C C . GLY A 1 86 ? 10.232 -10.254 13.240 1.00 62.47 86 GLY A C 1
ATOM 619 O O . GLY A 1 86 ? 9.588 -10.166 14.285 1.00 62.47 86 GLY A O 1
ATOM 620 N N . SER A 1 87 ? 9.740 -10.884 12.167 1.00 63.94 87 SER A N 1
ATOM 621 C CA . SER A 1 87 ? 8.545 -11.722 12.286 1.00 63.94 87 SER A CA 1
ATOM 622 C C . SER A 1 87 ? 8.826 -12.976 13.107 1.00 63.94 87 SER A C 1
ATOM 624 O O . SER A 1 87 ? 9.895 -13.588 13.029 1.00 63.94 87 SER A O 1
ATOM 626 N N . ILE A 1 88 ? 7.820 -13.346 13.896 1.00 64.44 88 ILE A N 1
ATOM 627 C CA . ILE A 1 88 ? 7.789 -14.572 14.682 1.00 64.44 88 ILE A CA 1
ATOM 628 C C . ILE A 1 88 ? 6.826 -15.516 13.973 1.00 64.44 88 ILE A C 1
ATOM 630 O O . ILE A 1 88 ? 5.659 -15.174 13.774 1.00 64.44 88 ILE A O 1
ATOM 634 N N . ARG A 1 89 ? 7.312 -16.696 13.586 1.00 62.50 89 ARG A N 1
ATOM 635 C CA . ARG A 1 89 ? 6.445 -17.795 13.153 1.00 62.50 89 ARG A CA 1
ATOM 636 C C . ARG A 1 89 ? 6.118 -18.653 14.369 1.00 62.50 89 ARG A C 1
ATOM 638 O O . ARG A 1 89 ? 7.011 -18.962 15.159 1.00 62.50 89 ARG A O 1
ATOM 645 N N . TYR A 1 90 ? 4.846 -19.008 14.495 1.00 62.75 90 TYR A N 1
ATOM 646 C CA . TYR A 1 90 ? 4.363 -19.968 15.479 1.00 62.75 90 TYR A CA 1
ATOM 647 C C . TYR A 1 90 ? 4.097 -21.285 14.753 1.00 62.75 90 TYR A C 1
ATOM 649 O O . TYR A 1 90 ? 3.291 -21.312 13.823 1.00 62.75 90 TYR A O 1
ATOM 657 N N . ASP A 1 91 ? 4.801 -22.343 15.148 1.00 65.44 91 ASP A N 1
ATOM 658 C CA . ASP A 1 91 ? 4.572 -23.708 14.665 1.00 65.44 91 ASP A CA 1
ATOM 659 C C . ASP A 1 91 ? 4.272 -24.594 15.883 1.00 65.44 91 ASP A C 1
ATOM 661 O O . ASP A 1 91 ? 5.171 -25.034 16.609 1.00 65.44 91 ASP A O 1
ATOM 665 N N . GLY A 1 92 ? 2.980 -24.707 16.207 1.00 76.56 92 GLY A N 1
ATOM 666 C CA . GLY A 1 92 ? 2.529 -25.185 17.516 1.00 76.56 92 GLY A CA 1
ATOM 667 C C . GLY A 1 92 ? 3.037 -24.281 18.647 1.00 76.56 92 GLY A C 1
ATOM 668 O O . GLY A 1 92 ? 2.831 -23.068 18.615 1.00 76.56 92 GLY A O 1
ATOM 669 N N . ASP A 1 93 ? 3.738 -24.867 19.620 1.00 66.25 93 ASP A N 1
ATOM 670 C CA . ASP A 1 93 ? 4.332 -24.149 20.760 1.00 66.25 93 ASP A CA 1
ATOM 671 C C . ASP A 1 93 ? 5.724 -23.555 20.467 1.00 66.25 93 ASP A C 1
ATOM 673 O O . ASP A 1 93 ? 6.309 -22.866 21.309 1.00 66.25 93 ASP A O 1
ATOM 677 N N . THR A 1 94 ? 6.277 -23.788 19.273 1.00 58.38 94 THR A N 1
ATOM 678 C CA . THR A 1 94 ? 7.647 -23.376 18.942 1.00 58.38 94 THR A CA 1
ATOM 679 C C . THR A 1 94 ? 7.661 -21.988 18.305 1.00 58.38 94 THR A C 1
ATOM 681 O O . THR A 1 94 ? 6.905 -21.709 17.372 1.00 58.38 94 THR A O 1
ATOM 684 N N . ARG A 1 95 ? 8.547 -21.109 18.795 1.00 60.19 95 ARG A N 1
ATOM 685 C CA . ARG A 1 95 ? 8.752 -19.748 18.274 1.00 60.19 95 ARG A CA 1
ATOM 686 C C . ARG A 1 95 ? 10.078 -19.669 17.530 1.00 60.19 95 ARG A C 1
ATOM 688 O O . ARG A 1 95 ? 11.126 -19.888 18.131 1.00 60.19 95 ARG A O 1
ATOM 695 N N . SER A 1 96 ? 10.045 -19.295 16.256 1.00 65.31 96 SER A N 1
ATOM 696 C CA . SER A 1 96 ? 11.256 -19.030 15.469 1.00 65.31 96 SER A CA 1
ATOM 697 C C . SER A 1 96 ? 11.292 -17.578 14.999 1.00 65.31 96 SER A C 1
ATOM 699 O O . SER A 1 96 ? 10.299 -17.076 14.463 1.00 65.31 96 SER A O 1
ATOM 701 N N . PHE A 1 97 ? 12.440 -16.923 15.177 1.00 57.78 97 PHE A N 1
ATOM 702 C CA . PHE A 1 97 ? 12.698 -15.568 14.689 1.00 57.78 97 PHE A CA 1
ATOM 703 C C . PHE A 1 97 ? 13.333 -15.620 13.305 1.00 57.78 97 PHE A C 1
ATOM 705 O O . PHE A 1 97 ? 14.303 -16.350 13.098 1.00 57.78 97 PHE A O 1
ATOM 712 N N . PHE A 1 98 ? 12.813 -14.825 12.373 1.00 59.09 98 PHE A N 1
ATOM 713 C CA . PHE A 1 98 ? 13.420 -14.693 11.055 1.00 59.09 98 PHE A CA 1
ATOM 714 C C . PHE A 1 98 ? 14.372 -13.492 10.990 1.00 59.09 98 PHE A C 1
ATOM 716 O O . PHE A 1 98 ? 13.964 -12.343 11.197 1.00 59.09 98 PHE A O 1
ATOM 723 N N . PHE A 1 99 ? 15.629 -13.774 10.643 1.00 56.00 99 PHE A N 1
ATOM 724 C CA . PHE A 1 99 ? 16.660 -12.786 10.337 1.00 56.00 99 PHE A CA 1
ATOM 725 C C . PHE A 1 99 ? 17.149 -13.017 8.899 1.00 56.00 99 PHE A C 1
ATOM 727 O O . PHE A 1 99 ? 17.813 -14.023 8.642 1.00 56.00 99 PHE A O 1
ATOM 734 N N . PRO A 1 100 ? 16.816 -12.136 7.939 1.00 50.34 100 PRO A N 1
ATOM 735 C CA . PRO A 1 100 ? 17.334 -12.269 6.584 1.00 50.34 100 PRO A CA 1
ATOM 736 C C . PRO A 1 100 ? 18.851 -12.044 6.585 1.00 50.34 100 PRO A C 1
ATOM 738 O O . PRO A 1 100 ? 19.318 -11.025 7.090 1.00 50.34 100 PRO A O 1
ATOM 741 N N . GLY A 1 101 ? 19.604 -12.995 6.023 1.00 52.31 101 GLY A N 1
ATOM 742 C CA . GLY A 1 101 ? 21.068 -12.936 5.921 1.00 52.31 101 GLY A CA 1
ATOM 743 C C . GLY A 1 101 ? 21.839 -13.914 6.814 1.00 52.31 101 GLY A C 1
ATOM 744 O O . GLY A 1 101 ? 23.064 -13.894 6.786 1.00 52.31 101 GLY A O 1
ATOM 745 N N . ALA A 1 102 ? 21.164 -14.784 7.571 1.00 49.75 102 ALA A N 1
ATOM 746 C CA . ALA A 1 102 ? 21.818 -15.926 8.210 1.00 49.75 102 ALA A CA 1
ATOM 747 C C . ALA A 1 102 ? 22.022 -17.055 7.184 1.00 49.75 102 ALA A C 1
ATOM 749 O O . ALA A 1 102 ? 21.332 -18.074 7.217 1.00 49.75 102 ALA A O 1
ATOM 750 N N . ASP A 1 103 ? 22.944 -16.850 6.242 1.00 48.72 103 ASP A N 1
ATOM 751 C CA . ASP A 1 103 ? 23.644 -17.996 5.671 1.00 48.72 103 ASP A CA 1
ATOM 752 C C . ASP A 1 103 ? 24.430 -18.666 6.812 1.00 48.72 103 ASP A C 1
ATOM 754 O O . ASP A 1 103 ? 25.068 -18.000 7.624 1.00 48.72 103 ASP A O 1
ATOM 758 N N . GLU A 1 104 ? 24.338 -19.993 6.864 1.00 46.59 104 GLU A N 1
ATOM 759 C CA . GLU A 1 104 ? 25.068 -20.906 7.751 1.00 46.59 104 GLU A CA 1
ATOM 760 C C . GLU A 1 104 ? 24.662 -21.035 9.244 1.00 46.59 104 GLU A C 1
ATOM 762 O O . GLU A 1 104 ? 25.028 -20.269 10.128 1.00 46.59 104 GLU A O 1
ATOM 767 N N . LYS A 1 105 ? 23.981 -22.167 9.503 1.00 47.78 105 LYS A N 1
ATOM 768 C CA . LYS A 1 105 ? 24.069 -23.066 10.676 1.00 47.78 105 LYS A CA 1
ATOM 769 C C . LYS A 1 105 ? 24.111 -22.423 12.072 1.00 47.78 105 LYS A C 1
ATOM 771 O O . LYS A 1 105 ? 25.175 -22.213 12.646 1.00 47.78 105 LYS A O 1
ATOM 776 N N . LEU A 1 106 ? 22.949 -22.353 12.723 1.00 41.94 106 LEU A N 1
ATOM 777 C CA . LEU A 1 106 ? 22.890 -22.403 14.189 1.00 41.94 106 LEU A CA 1
ATOM 778 C C . LEU A 1 106 ? 22.806 -23.872 14.652 1.00 41.94 106 LEU A C 1
ATOM 780 O O . LEU A 1 106 ? 21.984 -24.623 14.119 1.00 41.94 106 LEU A O 1
ATOM 784 N N . PRO A 1 107 ? 23.658 -24.310 15.598 1.00 42.81 107 PRO A N 1
ATOM 785 C CA . PRO A 1 107 ? 23.700 -25.692 16.045 1.00 42.81 107 PRO A CA 1
ATOM 786 C C . PRO A 1 107 ? 22.461 -26.058 16.866 1.00 42.81 107 PRO A C 1
ATOM 788 O O . PRO A 1 107 ? 21.865 -25.239 17.564 1.00 42.81 107 PRO A O 1
ATOM 791 N N . THR A 1 108 ? 22.117 -27.337 16.757 1.00 46.16 108 THR A N 1
ATOM 792 C CA . THR A 1 108 ? 21.097 -28.083 17.489 1.00 46.16 108 THR A CA 1
ATOM 793 C C . THR A 1 108 ? 21.020 -27.664 18.960 1.00 46.16 108 THR A C 1
ATOM 795 O O . THR A 1 108 ? 22.010 -27.753 19.684 1.00 46.16 108 THR A O 1
ATOM 798 N N . GLN A 1 109 ? 19.835 -27.232 19.405 1.00 43.94 109 GLN A N 1
ATOM 799 C CA . GLN A 1 109 ? 19.544 -26.990 20.818 1.00 43.94 109 GLN A CA 1
ATOM 800 C C . GLN A 1 109 ? 19.795 -28.267 21.628 1.00 43.94 109 GLN A C 1
ATOM 802 O O . GLN A 1 109 ? 19.088 -29.262 21.475 1.00 43.94 109 GLN A O 1
ATOM 807 N N . THR A 1 110 ? 20.780 -28.232 22.520 1.00 45.34 110 THR A N 1
ATOM 808 C CA . THR A 1 110 ? 20.902 -29.194 23.612 1.00 45.34 110 THR A CA 1
ATOM 809 C C . THR A 1 110 ? 19.834 -28.869 24.650 1.00 45.34 110 THR A C 1
ATOM 811 O O . THR A 1 110 ? 19.831 -27.799 25.258 1.00 45.34 110 THR A O 1
ATOM 814 N N . SER A 1 111 ? 18.910 -29.803 24.845 1.00 45.66 111 SER A N 1
ATOM 815 C CA . SER A 1 111 ? 17.954 -29.808 25.945 1.00 45.66 111 SER A CA 1
ATOM 816 C C . SER A 1 111 ? 18.690 -29.781 27.288 1.00 45.66 111 SER A C 1
ATOM 818 O O . SER A 1 111 ? 19.418 -30.724 27.601 1.00 45.66 111 SER A O 1
ATOM 820 N N . PHE A 1 112 ? 18.467 -28.754 28.107 1.00 42.62 112 PHE A N 1
ATOM 821 C CA . PHE A 1 112 ? 18.734 -28.847 29.541 1.00 42.62 112 PHE A CA 1
ATOM 822 C C . PHE A 1 112 ? 17.489 -29.412 30.225 1.00 42.62 112 PHE A C 1
ATOM 824 O O . PHE A 1 112 ? 16.459 -28.747 30.343 1.00 42.62 112 PHE A O 1
ATOM 831 N N . GLY A 1 113 ? 17.584 -30.688 30.600 1.00 50.34 113 GLY A N 1
ATOM 832 C CA . GLY A 1 113 ? 16.706 -31.305 31.584 1.00 50.34 113 GLY A CA 1
ATOM 833 C C . GLY A 1 113 ? 16.957 -30.721 32.978 1.00 50.34 113 GLY A C 1
ATOM 834 O O . GLY A 1 113 ? 18.027 -30.174 33.234 1.00 50.34 113 GLY A O 1
ATOM 835 N N . ARG A 1 114 ? 15.910 -30.824 33.802 1.00 47.97 114 ARG A N 1
ATOM 836 C CA . ARG A 1 114 ? 15.725 -30.287 35.163 1.00 47.97 114 ARG A CA 1
ATOM 837 C C . ARG A 1 114 ? 16.921 -30.401 36.099 1.00 47.97 114 ARG A C 1
ATOM 839 O O . ARG A 1 114 ? 17.555 -31.477 36.107 1.00 47.97 114 ARG A O 1
#

Radius of gyration: 18.62 Å; Cα contacts (8 Å, |Δi|>4): 155; chains: 1; bounding box: 40×40×55 Å

pLDDT: mean 72.45, std 15.62, range [41.94, 93.62]

Organism: Emiliania huxleyi (NCBI:txid2903)

Foldseek 3Di:
DWKKWKAKAFQKGWDIDIDALDDPPDPDNDDDDDDTDIDGHCVRVGPDMDMDIGTDPDHPVPDRDDDDPDDDDDDCPDDPPDDPAQDWDDDDPDTDGDDPPPDDDDDDDDDDDD